Protein AF-A0A328SH65-F1 (afdb_monomer_lite)

Radius of gyration: 15.84 Å; chains: 1; bounding box: 48×32×41 Å

pLDDT: mean 96.36, std 3.3, range [74.12, 98.5]

Secondary structure (DSSP, 8-state):
-------------SB-SSSS-B--GGGSPTT-S--TTTTT-TT--PPSPPHHHHHHHHHHHHHTTPPPP-SPP-PPP----

Structure (mmCIF, N/CA/C/O backbone):
data_AF-A0A328SH65-F1
#
_entry.id   AF-A0A328SH65-F1
#
loop_
_atom_site.group_PDB
_atom_site.id
_atom_site.type_symbol
_atom_site.label_atom_id
_atom_site.label_alt_id
_atom_site.label_comp_id
_atom_site.label_asym_id
_atom_site.label_entity_id
_atom_site.label_seq_id
_atom_site.pdbx_PDB_ins_code
_atom_site.Cartn_x
_atom_site.Cartn_y
_atom_site.Cartn_z
_atom_site.occupancy
_atom_site.B_iso_or_equiv
_atom_site.auth_seq_id
_atom_site.auth_comp_id
_atom_site.auth_asym_id
_atom_site.auth_atom_id
_atom_site.pdbx_PDB_model_num
ATOM 1 N N . MET A 1 1 ? -34.702 -2.885 4.142 1.00 74.12 1 MET A N 1
ATOM 2 C CA . MET A 1 1 ? -33.586 -3.597 3.483 1.00 74.12 1 MET A CA 1
ATOM 3 C C . MET A 1 1 ? -32.325 -3.287 4.273 1.00 74.12 1 MET A C 1
ATOM 5 O O . MET A 1 1 ? -32.139 -2.127 4.615 1.00 74.12 1 MET A O 1
ATOM 9 N N . MET A 1 2 ? -31.522 -4.293 4.616 1.00 87.25 2 MET A N 1
ATOM 10 C CA . MET A 1 2 ? -30.206 -4.119 5.246 1.00 87.25 2 MET A CA 1
ATOM 11 C C . MET A 1 2 ? -29.139 -4.467 4.209 1.00 87.25 2 MET A C 1
ATOM 13 O O . MET A 1 2 ? -29.231 -5.523 3.589 1.00 87.25 2 MET A O 1
ATOM 17 N N . CYS A 1 3 ? -28.159 -3.584 4.028 1.00 92.25 3 CYS A N 1
ATOM 18 C CA . CYS A 1 3 ? -27.031 -3.777 3.119 1.00 92.25 3 CYS A CA 1
ATOM 19 C C . CYS A 1 3 ? -25.722 -3.506 3.864 1.00 92.25 3 CYS A C 1
ATOM 21 O O . CYS A 1 3 ? -25.648 -2.563 4.651 1.00 92.25 3 CYS A O 1
ATOM 23 N N . GLY A 1 4 ? -24.700 -4.314 3.587 1.00 96.94 4 GLY A N 1
ATOM 24 C CA . GLY A 1 4 ? -23.322 -4.096 4.024 1.00 96.94 4 GLY A CA 1
ATOM 25 C C . GLY A 1 4 ? -22.420 -3.876 2.813 1.00 96.94 4 GLY A C 1
ATOM 26 O O . GLY A 1 4 ? -22.687 -4.420 1.742 1.00 96.94 4 GLY A O 1
ATOM 27 N N . LEU A 1 5 ? -21.376 -3.067 2.982 1.00 97.12 5 LEU A N 1
ATOM 28 C CA . LEU A 1 5 ? -20.407 -2.750 1.936 1.00 97.12 5 LEU A CA 1
ATOM 29 C C . LEU A 1 5 ? -18.993 -3.033 2.443 1.00 97.12 5 LEU A C 1
ATOM 31 O O . LEU A 1 5 ? -18.661 -2.695 3.577 1.00 97.12 5 LEU A O 1
ATOM 35 N N . GLU A 1 6 ? -18.158 -3.595 1.575 1.00 97.75 6 GLU A N 1
ATOM 36 C CA . GLU A 1 6 ? -16.713 -3.699 1.768 1.00 97.75 6 GLU A CA 1
ATOM 37 C C . GLU A 1 6 ? -16.040 -2.837 0.700 1.00 97.75 6 GLU A C 1
ATOM 39 O O . GLU A 1 6 ? -16.254 -3.035 -0.496 1.00 97.75 6 GLU A O 1
ATOM 44 N N . ILE A 1 7 ? -15.271 -1.836 1.130 1.00 97.12 7 ILE A N 1
ATOM 45 C CA . ILE A 1 7 ? -14.704 -0.825 0.236 1.00 97.12 7 ILE A CA 1
ATOM 46 C C . ILE A 1 7 ? -13.184 -0.871 0.348 1.00 97.12 7 ILE A C 1
ATOM 48 O O . ILE A 1 7 ? -12.627 -0.672 1.427 1.00 97.12 7 ILE A O 1
ATOM 52 N N . HIS A 1 8 ? -12.502 -1.105 -0.774 1.00 97.31 8 HIS A N 1
ATOM 53 C CA . HIS A 1 8 ? -11.042 -1.031 -0.860 1.00 97.31 8 HIS A CA 1
ATOM 54 C C . HIS A 1 8 ? -10.637 0.311 -1.467 1.00 97.31 8 HIS A C 1
ATOM 56 O O . HIS A 1 8 ? -11.141 0.704 -2.518 1.00 97.31 8 HIS A O 1
ATOM 62 N N . VAL A 1 9 ? -9.716 1.017 -0.809 1.00 95.44 9 VAL A N 1
ATOM 63 C CA . VAL A 1 9 ? -9.258 2.348 -1.230 1.00 95.44 9 VAL A CA 1
ATOM 64 C C . VAL A 1 9 ? -7.751 2.335 -1.440 1.00 95.44 9 VAL A C 1
ATOM 66 O O . VAL A 1 9 ? -6.991 1.887 -0.582 1.00 95.44 9 VAL A O 1
ATOM 69 N N . GLN A 1 10 ? -7.302 2.876 -2.572 1.00 95.56 10 GLN A N 1
ATOM 70 C CA . GLN A 1 10 ? -5.881 3.041 -2.847 1.00 95.56 10 GLN A CA 1
ATOM 71 C C . GLN A 1 10 ? -5.344 4.307 -2.170 1.00 95.56 10 GLN A C 1
ATOM 73 O O . GLN A 1 10 ? -5.731 5.425 -2.509 1.00 95.56 10 GLN A O 1
ATOM 78 N N . LEU A 1 11 ? -4.400 4.144 -1.245 1.00 96.25 11 LEU A N 1
ATOM 79 C CA . LEU A 1 11 ? -3.745 5.277 -0.599 1.00 96.25 11 LEU A CA 1
ATOM 80 C C . LEU A 1 11 ? -2.758 5.959 -1.556 1.00 96.25 11 LEU A C 1
ATOM 82 O O . LEU A 1 11 ? -1.948 5.310 -2.216 1.00 96.25 11 LEU A O 1
ATOM 86 N N . ASN A 1 12 ? -2.804 7.290 -1.604 1.00 95.38 12 ASN A N 1
ATOM 87 C CA . ASN A 1 12 ? -1.925 8.093 -2.454 1.00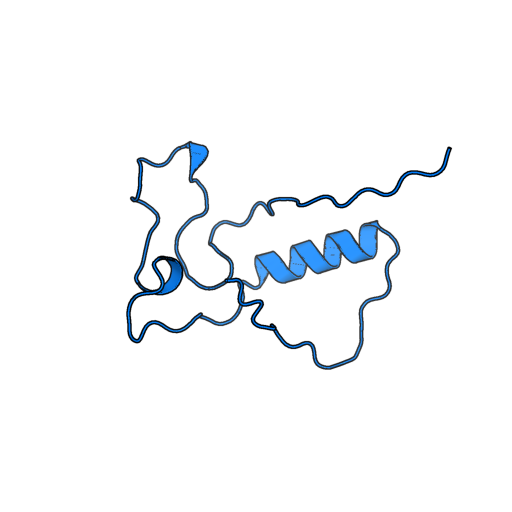 95.38 12 ASN A CA 1
ATOM 88 C C . ASN A 1 12 ? -0.531 8.269 -1.820 1.00 95.38 12 ASN A C 1
ATOM 90 O O . ASN A 1 12 ? -0.249 9.313 -1.238 1.00 95.38 12 ASN A O 1
ATOM 94 N N . THR A 1 13 ? 0.324 7.252 -1.834 1.00 97.62 13 THR A N 1
ATOM 95 C CA . THR A 1 13 ? 1.718 7.333 -1.344 1.00 97.62 13 THR A CA 1
ATOM 96 C C . THR A 1 13 ? 2.702 7.372 -2.500 1.00 97.62 13 THR A C 1
ATOM 98 O O . THR A 1 13 ? 2.348 6.938 -3.581 1.00 97.62 13 THR A O 1
ATOM 101 N N . ASN A 1 14 ? 3.935 7.847 -2.299 1.00 97.62 14 ASN A N 1
ATOM 102 C CA . ASN A 1 14 ? 4.935 7.928 -3.380 1.00 97.62 14 ASN A CA 1
ATOM 103 C C . ASN A 1 14 ? 5.552 6.568 -3.742 1.00 97.62 14 ASN A C 1
ATOM 105 O O . ASN A 1 14 ? 5.982 6.369 -4.874 1.00 97.62 14 ASN A O 1
ATOM 109 N N . SER A 1 15 ? 5.597 5.638 -2.786 1.00 97.94 15 SER A N 1
ATOM 110 C CA . SER A 1 15 ? 6.128 4.283 -2.950 1.00 97.94 15 SER A CA 1
ATOM 111 C C . SER A 1 15 ? 5.151 3.229 -2.429 1.00 97.94 15 SER A C 1
ATOM 113 O O . SER A 1 15 ? 4.251 3.528 -1.632 1.00 97.94 15 SER A O 1
ATOM 115 N N . LYS A 1 16 ? 5.311 1.991 -2.910 1.00 98.25 16 LYS A N 1
ATOM 116 C CA . LYS A 1 16 ? 4.507 0.827 -2.508 1.00 98.25 16 LYS A CA 1
ATOM 117 C C . LYS A 1 16 ? 4.709 0.494 -1.020 1.00 98.25 16 LYS A C 1
ATOM 119 O O . LYS A 1 16 ? 5.622 0.992 -0.370 1.00 98.25 16 LYS A O 1
ATOM 124 N N . LEU A 1 17 ? 3.848 -0.372 -0.481 1.00 98.12 17 LEU A N 1
ATOM 125 C CA . LEU A 1 17 ? 3.830 -0.696 0.950 1.00 98.12 17 LEU A CA 1
ATOM 126 C C . LEU A 1 17 ? 5.121 -1.371 1.443 1.00 98.12 17 LEU A C 1
ATOM 128 O O . LEU A 1 17 ? 5.657 -0.955 2.460 1.00 98.12 17 LEU A O 1
ATOM 132 N N . PHE A 1 18 ? 5.626 -2.381 0.727 1.00 98.50 18 PHE A N 1
ATOM 133 C CA . PHE A 1 18 ? 6.749 -3.220 1.184 1.00 98.50 18 PHE A CA 1
ATOM 134 C C . PHE A 1 18 ? 8.013 -3.112 0.319 1.00 98.50 18 PHE A C 1
ATOM 136 O O . PHE A 1 18 ? 8.902 -3.955 0.411 1.00 98.50 18 PHE A O 1
ATOM 143 N N . CYS A 1 19 ? 8.096 -2.117 -0.564 1.00 98.44 19 CYS A N 1
ATOM 144 C CA . CYS A 1 19 ? 9.276 -1.868 -1.393 1.00 98.44 19 CYS A CA 1
ATOM 145 C C . CYS A 1 19 ? 9.312 -0.410 -1.861 1.00 98.44 19 CYS A C 1
ATOM 147 O O . CYS A 1 19 ? 8.287 0.268 -1.868 1.00 98.44 19 CYS A O 1
ATOM 149 N N . SER A 1 20 ? 10.458 0.044 -2.362 1.00 97.50 20 SER A N 1
ATOM 150 C CA . SER A 1 20 ? 10.649 1.440 -2.782 1.00 97.50 20 SER A CA 1
ATOM 151 C C . SER A 1 20 ? 10.130 1.776 -4.188 1.00 97.50 20 SER A C 1
ATOM 153 O O . SER A 1 20 ? 10.316 2.902 -4.640 1.00 97.50 20 SER A O 1
ATOM 155 N N . CYS A 1 21 ? 9.492 0.840 -4.903 1.00 98.19 21 CYS A N 1
ATOM 156 C CA . CYS A 1 21 ? 8.931 1.126 -6.228 1.00 98.19 21 CYS A CA 1
ATOM 157 C C . CYS A 1 21 ? 7.843 2.206 -6.155 1.00 98.19 21 CYS A C 1
ATOM 159 O O . CYS A 1 21 ? 7.041 2.180 -5.215 1.00 98.19 21 CYS A O 1
ATOM 161 N N . PRO A 1 22 ? 7.746 3.086 -7.164 1.00 97.81 22 PRO A N 1
ATOM 162 C CA . PRO A 1 22 ? 6.744 4.135 -7.177 1.00 97.81 22 PRO A CA 1
ATOM 163 C C . PRO A 1 22 ? 5.340 3.605 -7.509 1.00 97.81 22 PRO A C 1
ATOM 165 O O . PRO A 1 22 ? 5.159 2.520 -8.072 1.00 97.81 22 PRO A O 1
ATOM 168 N N . THR A 1 23 ? 4.332 4.381 -7.127 1.00 97.62 23 THR A N 1
ATOM 169 C CA . THR A 1 23 ? 2.888 4.077 -7.248 1.00 97.62 23 THR A CA 1
ATOM 170 C C . THR A 1 23 ? 2.204 4.839 -8.385 1.00 97.62 23 THR A C 1
ATOM 172 O O . THR A 1 23 ? 1.000 4.689 -8.578 1.00 97.62 23 THR A O 1
ATOM 175 N N . ASN A 1 24 ? 2.946 5.627 -9.168 1.00 96.19 24 ASN A N 1
ATOM 176 C CA . ASN A 1 24 ? 2.454 6.412 -10.305 1.00 96.19 24 ASN A CA 1
ATOM 177 C C . ASN A 1 24 ? 2.103 5.544 -11.534 1.00 96.19 24 ASN A C 1
ATOM 179 O O . ASN A 1 24 ? 2.381 5.923 -12.666 1.00 96.19 24 ASN A O 1
ATOM 183 N N . TYR A 1 25 ? 1.517 4.361 -11.328 1.00 92.81 25 TYR A N 1
ATOM 184 C CA . TYR A 1 25 ? 1.300 3.373 -12.388 1.00 92.81 25 TYR A CA 1
ATOM 185 C C . TYR A 1 25 ? 0.385 3.876 -13.509 1.00 92.81 25 TYR A C 1
ATOM 187 O O . TYR A 1 25 ? 0.508 3.408 -14.631 1.00 92.81 25 TYR A O 1
ATOM 195 N N . GLN A 1 26 ? -0.508 4.832 -13.230 1.00 93.88 26 GLN A N 1
ATOM 196 C CA . GLN A 1 26 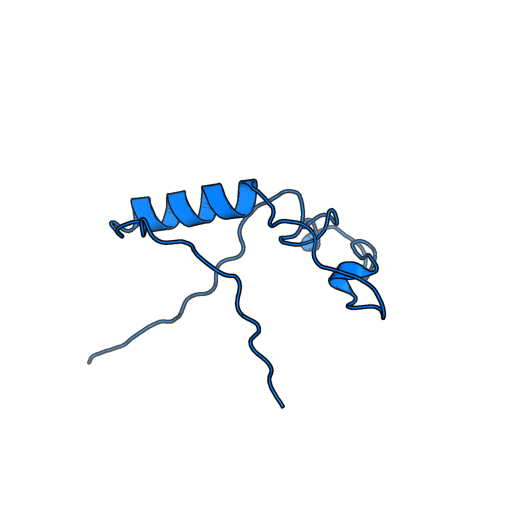? -1.412 5.393 -14.241 1.00 93.88 26 GLN A CA 1
ATOM 197 C C . GLN A 1 26 ? -0.664 6.129 -15.362 1.00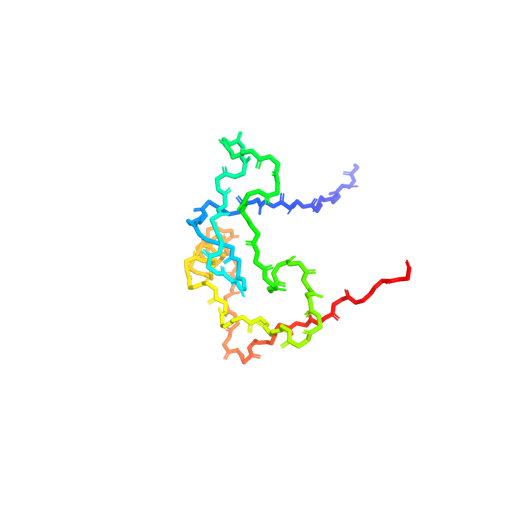 93.88 26 GLN A C 1
ATOM 199 O O . GLN A 1 26 ? -1.168 6.208 -16.476 1.00 93.88 26 GLN A O 1
ATOM 204 N N . SER A 1 27 ? 0.525 6.666 -15.074 1.00 95.44 27 SER A N 1
ATOM 205 C CA . SER A 1 27 ? 1.368 7.373 -16.045 1.00 95.44 27 SER A CA 1
ATOM 206 C C . SER A 1 27 ? 2.654 6.621 -16.391 1.00 95.44 27 SER A C 1
ATOM 208 O O . SER A 1 27 ? 3.490 7.141 -17.130 1.00 95.44 27 SER A O 1
ATOM 210 N N . ALA A 1 28 ? 2.829 5.410 -15.863 1.00 96.19 28 ALA A N 1
ATOM 211 C CA . ALA A 1 28 ? 4.011 4.595 -16.091 1.00 96.19 28 ALA A CA 1
ATOM 212 C C . ALA A 1 28 ? 3.748 3.552 -17.194 1.00 96.19 28 ALA A C 1
ATOM 214 O O . ALA A 1 28 ? 2.658 2.979 -17.241 1.00 96.19 28 ALA A O 1
ATOM 215 N N . PRO A 1 29 ? 4.732 3.257 -18.063 1.00 97.06 29 PRO A N 1
ATOM 2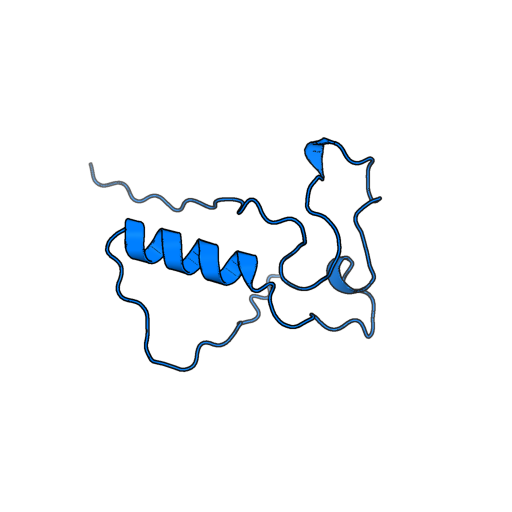16 C CA . PRO A 1 29 ? 4.644 2.124 -18.973 1.00 97.06 29 PRO A CA 1
ATOM 217 C C . PRO A 1 29 ? 4.462 0.801 -18.226 1.00 97.06 29 PRO A C 1
ATOM 219 O O . PRO A 1 29 ? 4.826 0.656 -17.054 1.00 97.06 29 PRO A O 1
ATOM 222 N N . ASN A 1 30 ? 3.958 -0.204 -18.941 1.00 95.88 30 ASN A N 1
ATOM 223 C CA . ASN A 1 30 ? 3.818 -1.542 -18.385 1.00 95.88 30 ASN A CA 1
ATOM 224 C C . ASN A 1 30 ? 5.144 -2.034 -17.795 1.00 95.88 30 ASN A C 1
ATOM 226 O O . ASN A 1 30 ? 6.204 -1.926 -18.412 1.00 95.88 30 ASN A O 1
ATOM 230 N N . ASN A 1 31 ? 5.043 -2.594 -16.588 1.00 96.31 31 ASN A N 1
ATOM 231 C CA . ASN A 1 31 ? 6.110 -3.296 -15.881 1.00 96.31 31 ASN A CA 1
ATOM 232 C C . ASN A 1 31 ? 7.383 -2.462 -15.638 1.00 96.31 31 ASN A C 1
ATOM 234 O O . ASN A 1 31 ? 8.438 -3.027 -15.378 1.00 96.31 31 ASN A O 1
ATOM 238 N N . SER A 1 32 ? 7.301 -1.130 -15.651 1.00 97.00 32 SER A N 1
ATOM 239 C CA . SER A 1 32 ? 8.451 -0.271 -15.335 1.00 97.00 32 SER A CA 1
ATOM 240 C C . SER A 1 32 ? 8.645 -0.061 -13.828 1.00 97.00 32 SER A C 1
ATOM 242 O O . SER A 1 32 ? 9.766 0.082 -13.351 1.00 97.00 32 SER A O 1
ATOM 244 N N . ASN A 1 33 ? 7.558 -0.073 -13.051 1.00 97.81 33 ASN A N 1
ATOM 245 C CA . ASN A 1 33 ? 7.573 0.190 -11.606 1.00 97.81 33 ASN A CA 1
ATOM 246 C C . ASN A 1 33 ? 7.681 -1.107 -10.791 1.00 97.81 33 ASN A C 1
ATOM 248 O O . ASN A 1 33 ? 6.842 -1.379 -9.922 1.00 97.81 33 ASN A O 1
ATOM 252 N N . ILE A 1 34 ? 8.678 -1.937 -11.093 1.00 98.06 34 ILE A N 1
ATOM 253 C CA . ILE A 1 34 ? 8.849 -3.265 -10.492 1.00 98.06 34 ILE A CA 1
ATOM 254 C C . ILE A 1 34 ? 10.228 -3.443 -9.853 1.00 98.06 34 ILE A C 1
ATOM 256 O O . ILE A 1 34 ? 11.191 -2.769 -10.198 1.00 98.06 34 ILE A O 1
ATOM 260 N N . CYS A 1 35 ? 10.312 -4.361 -8.895 1.00 98.19 35 CYS A N 1
ATOM 261 C CA . CYS A 1 35 ? 11.550 -4.839 -8.291 1.00 98.19 35 CYS A CA 1
ATOM 262 C C . CYS A 1 35 ? 11.362 -6.292 -7.840 1.00 98.19 35 CYS A C 1
ATOM 264 O O . CYS A 1 35 ? 10.243 -6.810 -7.832 1.00 98.19 35 CYS A O 1
ATOM 266 N N . HIS A 1 36 ? 12.441 -6.931 -7.395 1.00 98.19 36 HIS A N 1
ATOM 267 C CA . HIS A 1 36 ? 12.422 -8.320 -6.932 1.00 98.19 36 HIS A CA 1
ATOM 268 C C . HIS A 1 36 ? 11.399 -8.581 -5.813 1.00 98.19 36 HIS A C 1
ATOM 270 O O . HIS A 1 36 ? 10.807 -9.654 -5.781 1.00 98.19 36 HIS A O 1
ATOM 276 N N . VAL A 1 37 ? 11.131 -7.594 -4.947 1.00 98.50 37 VAL A N 1
ATOM 277 C CA . VAL A 1 37 ? 10.155 -7.719 -3.851 1.00 98.50 37 VAL A CA 1
ATOM 278 C C . VAL A 1 37 ? 8.723 -7.762 -4.374 1.00 98.50 37 VAL A C 1
ATOM 280 O O . VAL A 1 37 ? 7.993 -8.701 -4.076 1.00 98.50 37 VAL A O 1
ATOM 283 N N . CYS A 1 38 ? 8.300 -6.785 -5.182 1.00 97.62 38 CYS A N 1
ATOM 284 C CA . CYS A 1 38 ? 6.914 -6.753 -5.663 1.00 97.62 38 CYS A CA 1
ATOM 285 C C . CYS A 1 38 ? 6.629 -7.762 -6.784 1.00 97.62 38 CYS A C 1
ATOM 287 O O . CYS A 1 38 ? 5.468 -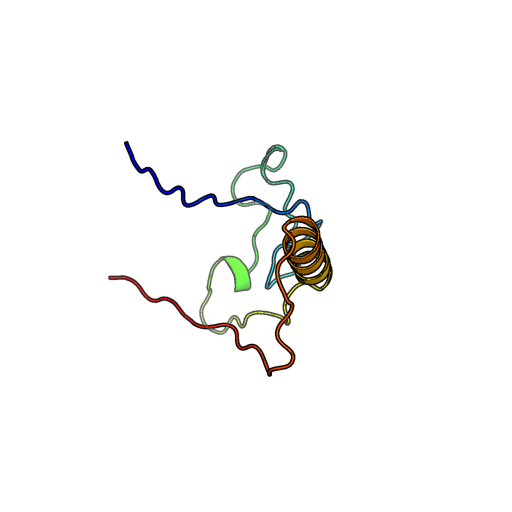8.020 -7.073 1.00 97.62 38 CYS A O 1
ATOM 289 N N . LEU A 1 39 ? 7.670 -8.317 -7.409 1.00 97.88 39 LEU A N 1
ATOM 290 C CA . LEU A 1 39 ? 7.564 -9.473 -8.302 1.00 97.88 39 LEU A CA 1
ATOM 291 C C . LEU A 1 39 ? 7.612 -10.811 -7.556 1.00 97.88 39 LEU A C 1
ATOM 293 O O . LEU A 1 39 ? 7.517 -11.849 -8.202 1.00 97.88 39 LEU A O 1
ATOM 297 N N . ASN A 1 40 ? 7.801 -10.796 -6.232 1.00 96.81 40 ASN A N 1
ATOM 298 C CA . ASN A 1 40 ? 7.926 -11.994 -5.407 1.00 96.81 40 ASN A CA 1
ATOM 299 C C . ASN A 1 40 ? 8.999 -12.979 -5.920 1.00 96.81 40 ASN A C 1
ATOM 301 O O . ASN A 1 40 ? 8.782 -14.187 -5.990 1.00 96.81 40 ASN A O 1
ATOM 305 N N . GLN A 1 41 ? 10.157 -12.455 -6.329 1.00 98.44 41 GLN A N 1
ATOM 306 C CA . GLN A 1 41 ? 11.260 -13.287 -6.809 1.00 98.44 41 GLN A CA 1
ATOM 307 C C . GLN A 1 41 ? 11.843 -14.137 -5.666 1.00 98.44 41 GLN A C 1
ATOM 309 O O . GLN A 1 41 ? 11.872 -13.673 -4.520 1.00 98.44 41 GLN A O 1
ATOM 314 N N . PRO A 1 42 ? 12.355 -15.351 -5.949 1.00 98.44 42 PRO A N 1
ATOM 315 C CA . PRO A 1 42 ? 12.978 -16.194 -4.934 1.00 98.44 42 PRO A CA 1
ATOM 316 C C . PRO A 1 42 ? 14.068 -15.448 -4.153 1.00 98.44 42 PRO A C 1
ATOM 318 O O . PRO A 1 42 ? 14.962 -14.835 -4.732 1.00 98.44 42 PRO A O 1
ATOM 321 N N . GLY A 1 43 ? 13.977 -15.485 -2.823 1.00 97.38 43 GLY A N 1
ATOM 322 C CA . GLY A 1 43 ? 14.912 -14.805 -1.920 1.00 97.38 43 GLY A CA 1
ATOM 323 C C . GLY A 1 43 ? 14.586 -13.338 -1.616 1.00 97.38 43 GLY A C 1
ATOM 324 O O . GLY A 1 43 ? 15.171 -12.777 -0.688 1.00 97.38 43 GLY A O 1
ATOM 325 N N . ALA A 1 44 ? 13.633 -12.716 -2.317 1.00 97.94 44 ALA A N 1
ATOM 326 C CA . ALA A 1 44 ? 13.181 -11.373 -1.979 1.00 97.94 44 ALA A CA 1
ATOM 327 C C . ALA A 1 44 ? 12.409 -11.364 -0.647 1.00 97.94 44 ALA A C 1
ATOM 329 O O . ALA A 1 44 ? 11.625 -12.267 -0.352 1.00 97.94 44 ALA A O 1
ATOM 330 N N . LYS A 1 45 ? 12.621 -10.323 0.166 1.00 97.62 45 LYS A N 1
ATOM 331 C CA . LYS A 1 45 ? 11.917 -10.111 1.439 1.00 97.62 45 LYS A CA 1
ATOM 332 C C . LYS A 1 45 ? 11.202 -8.758 1.426 1.00 97.62 45 LYS A C 1
ATOM 334 O O . LYS A 1 45 ? 11.767 -7.803 0.891 1.00 97.62 45 LYS A O 1
ATOM 339 N N . PRO A 1 46 ? 9.993 -8.652 2.007 1.00 97.56 46 PRO A N 1
ATOM 340 C CA . PRO A 1 46 ? 9.332 -7.364 2.167 1.00 97.56 46 PRO A CA 1
ATOM 341 C C . PRO A 1 46 ? 10.181 -6.448 3.050 1.00 97.56 46 PRO A C 1
ATOM 343 O O . PRO A 1 46 ? 10.747 -6.886 4.054 1.00 97.56 46 PRO A O 1
ATOM 346 N N . TYR A 1 47 ? 10.270 -5.177 2.671 1.00 97.44 47 TYR A N 1
ATOM 347 C CA . TYR A 1 47 ? 10.854 -4.149 3.528 1.00 97.44 47 TYR A CA 1
ATOM 348 C C . TYR A 1 47 ? 9.902 -3.846 4.691 1.00 97.44 47 TYR A C 1
ATOM 350 O O . TYR A 1 47 ? 8.721 -4.206 4.617 1.00 97.44 47 TYR A O 1
ATOM 358 N N . PRO A 1 48 ? 10.373 -3.158 5.749 1.00 96.50 48 PRO A N 1
ATOM 359 C CA . PRO A 1 48 ? 9.469 -2.539 6.706 1.00 96.50 48 PRO A CA 1
ATOM 360 C C . PRO A 1 48 ? 8.382 -1.721 5.985 1.00 96.50 48 PRO A C 1
ATOM 362 O O . PRO A 1 48 ? 8.667 -1.115 4.944 1.00 96.50 48 PRO A O 1
ATOM 365 N N . PRO A 1 49 ? 7.140 -1.728 6.497 1.00 96.50 49 PRO A N 1
ATOM 366 C CA . PRO A 1 49 ? 6.022 -1.057 5.853 1.00 96.50 49 PRO A CA 1
ATOM 367 C C . PRO A 1 49 ? 6.301 0.438 5.689 1.00 96.50 49 PRO A C 1
ATOM 369 O O . PRO A 1 49 ? 6.846 1.095 6.574 1.00 96.50 49 PRO A O 1
ATOM 372 N N . ASN A 1 50 ? 5.891 0.983 4.548 1.00 97.81 50 ASN A N 1
ATOM 373 C CA . ASN A 1 50 ? 5.965 2.407 4.262 1.00 97.81 50 ASN A CA 1
ATOM 374 C C . ASN A 1 50 ? 5.224 3.222 5.339 1.00 97.81 50 ASN A C 1
ATOM 376 O O . ASN A 1 50 ? 3.999 3.143 5.443 1.00 97.81 50 ASN A O 1
ATOM 380 N N . GLN A 1 51 ? 5.953 4.055 6.085 1.00 97.44 51 GLN A N 1
ATOM 381 C CA . GLN A 1 51 ? 5.396 4.880 7.162 1.00 97.44 51 GLN A CA 1
ATOM 382 C C . GLN A 1 51 ? 4.235 5.765 6.686 1.00 97.44 51 GLN A C 1
ATOM 384 O O . GLN A 1 51 ? 3.201 5.836 7.342 1.00 97.44 51 GLN A O 1
ATOM 389 N N . ALA A 1 52 ? 4.339 6.349 5.487 1.00 98.00 52 ALA A N 1
ATOM 390 C CA . ALA A 1 52 ? 3.289 7.206 4.940 1.00 98.00 52 ALA A CA 1
ATOM 391 C C . ALA A 1 52 ? 1.986 6.444 4.639 1.00 98.00 52 ALA A C 1
ATOM 393 O O . ALA A 1 52 ? 0.922 7.059 4.555 1.00 98.00 52 ALA A O 1
ATOM 394 N N . VAL A 1 53 ? 2.052 5.119 4.444 1.00 97.69 53 VAL A N 1
ATOM 395 C CA . VAL A 1 53 ? 0.854 4.273 4.351 1.00 97.69 53 VAL A CA 1
ATOM 396 C C . VAL A 1 53 ? 0.195 4.153 5.725 1.00 97.69 53 VAL A C 1
ATOM 398 O O . VAL A 1 53 ? -1.016 4.345 5.823 1.00 97.69 53 VAL A O 1
ATOM 401 N N . LEU A 1 54 ? 0.979 3.891 6.776 1.00 96.62 54 LEU A N 1
ATOM 402 C CA . LEU A 1 54 ? 0.475 3.746 8.145 1.00 96.62 54 LEU A CA 1
ATOM 403 C C . LEU A 1 54 ? -0.165 5.041 8.650 1.00 96.62 54 LEU A C 1
ATOM 405 O O . LEU A 1 54 ? -1.303 5.015 9.111 1.00 96.62 54 LEU A O 1
ATOM 409 N N . ASP A 1 55 ? 0.504 6.181 8.465 1.00 97.69 55 ASP A N 1
ATOM 410 C CA . ASP A 1 55 ? -0.008 7.489 8.889 1.00 97.69 55 ASP A CA 1
ATOM 411 C C . ASP A 1 55 ? -1.369 7.795 8.246 1.00 97.69 55 ASP A C 1
ATOM 413 O O . ASP A 1 55 ? -2.287 8.310 8.886 1.00 97.69 55 ASP A O 1
ATOM 417 N N . LYS A 1 56 ? -1.528 7.445 6.962 1.00 98.06 56 LYS A N 1
ATOM 418 C CA . LYS A 1 56 ? -2.785 7.634 6.230 1.00 98.06 56 LYS A CA 1
ATOM 419 C C . LYS A 1 56 ? -3.869 6.663 6.680 1.00 98.06 56 LYS A C 1
ATOM 421 O O . LYS A 1 56 ? -5.016 7.086 6.794 1.00 98.06 56 LYS A O 1
ATOM 426 N N . ALA A 1 57 ? -3.526 5.405 6.948 1.00 96.88 57 ALA A N 1
ATOM 427 C CA . ALA A 1 57 ? -4.471 4.422 7.474 1.00 96.88 57 ALA A CA 1
ATOM 428 C C . ALA A 1 57 ? -5.005 4.847 8.853 1.00 96.88 57 ALA A C 1
ATOM 430 O O . ALA A 1 57 ? -6.218 4.877 9.051 1.00 96.88 57 ALA A O 1
ATOM 431 N N . ILE A 1 58 ? -4.119 5.278 9.759 1.00 96.81 58 ILE A N 1
ATOM 432 C CA . ILE A 1 58 ? -4.491 5.800 11.083 1.00 96.81 58 ILE A CA 1
ATOM 433 C C . ILE A 1 58 ? -5.353 7.057 10.937 1.00 96.81 58 ILE A C 1
ATOM 435 O O . ILE A 1 58 ? -6.390 7.173 11.582 1.00 96.81 58 ILE A O 1
ATOM 439 N N . LYS A 1 59 ? -4.988 7.981 10.037 1.00 97.62 59 LYS A N 1
ATOM 440 C CA . LYS A 1 59 ? -5.792 9.181 9.773 1.00 97.62 59 LYS A CA 1
ATOM 441 C C . LYS A 1 59 ? -7.214 8.845 9.314 1.00 97.62 59 LYS A C 1
ATOM 443 O O . LYS A 1 59 ? -8.154 9.502 9.750 1.00 97.62 59 LYS A O 1
ATOM 448 N N . VAL A 1 60 ? -7.378 7.845 8.444 1.00 97.75 60 VAL A N 1
ATOM 449 C CA . VAL A 1 60 ? -8.705 7.379 8.010 1.00 97.75 60 VAL A CA 1
ATOM 450 C C . VAL A 1 60 ? -9.472 6.758 9.177 1.00 97.75 60 VAL A C 1
ATOM 452 O O . VAL A 1 60 ? -10.635 7.098 9.359 1.00 97.75 60 VAL A O 1
ATOM 455 N N . ALA A 1 61 ? -8.833 5.914 9.992 1.00 97.56 61 ALA A N 1
ATOM 456 C CA . ALA A 1 61 ? -9.469 5.312 11.165 1.00 97.56 61 ALA A CA 1
ATOM 457 C C . ALA A 1 61 ? -9.987 6.380 12.148 1.00 97.56 61 ALA A C 1
ATOM 459 O O . ALA A 1 61 ? -11.161 6.362 12.510 1.00 97.56 61 ALA A O 1
ATOM 460 N N . LEU A 1 62 ? -9.159 7.375 12.482 1.00 98.12 62 LEU A N 1
ATOM 461 C CA . LEU A 1 62 ? -9.555 8.492 13.346 1.00 98.12 62 LEU A CA 1
ATOM 462 C C . LEU A 1 62 ? -10.681 9.337 12.728 1.00 98.12 62 LEU A C 1
ATOM 464 O O . LEU A 1 62 ? -11.609 9.735 13.425 1.00 98.12 62 LEU A O 1
ATOM 468 N N . MET A 1 63 ? -10.634 9.593 11.415 1.00 98.06 63 MET A N 1
ATOM 469 C CA . MET A 1 63 ? -11.691 10.321 10.698 1.00 98.06 63 MET A CA 1
ATOM 470 C C . MET A 1 63 ? -13.042 9.592 10.754 1.00 98.06 63 MET A C 1
ATOM 472 O O . MET A 1 63 ? -14.084 10.240 10.798 1.00 98.06 63 MET A O 1
ATOM 476 N N . LEU A 1 64 ? -13.026 8.259 10.747 1.00 98.00 64 LEU A N 1
ATOM 477 C CA . LEU A 1 64 ? -14.221 7.421 10.846 1.00 98.00 64 LEU A CA 1
ATOM 478 C C . LEU A 1 64 ? -14.688 7.204 12.297 1.00 98.00 64 LEU A C 1
ATOM 480 O O . LEU A 1 64 ? -15.674 6.502 12.508 1.00 98.00 64 LEU A O 1
ATOM 484 N N . GLY A 1 65 ? -14.013 7.801 13.286 1.00 98.12 65 GLY A N 1
ATOM 485 C CA . GLY A 1 65 ? -14.342 7.638 14.703 1.00 98.12 65 GLY A CA 1
ATOM 486 C C . GLY A 1 65 ? -13.992 6.256 15.258 1.00 98.12 65 GLY A C 1
ATOM 487 O O . GLY A 1 65 ? -14.634 5.808 16.203 1.00 98.12 65 GLY A O 1
ATOM 488 N N . CYS A 1 66 ? -13.023 5.559 14.656 1.00 98.19 66 CYS A N 1
ATOM 489 C CA . CYS A 1 66 ? -12.524 4.284 15.162 1.00 98.19 66 CYS A CA 1
ATOM 490 C C . CYS A 1 66 ? -11.474 4.489 16.262 1.00 98.19 66 CYS A C 1
ATOM 492 O O . CYS A 1 66 ? -10.656 5.409 16.181 1.00 98.19 66 CYS A O 1
ATOM 494 N N . ASP A 1 67 ? -11.431 3.563 17.218 1.00 97.12 67 ASP A N 1
ATOM 495 C CA . ASP A 1 67 ? -10.366 3.484 18.215 1.00 97.12 67 ASP A CA 1
ATOM 496 C C . ASP A 1 67 ? -9.116 2.814 17.627 1.00 97.12 67 ASP A C 1
ATOM 498 O O . ASP A 1 67 ? -9.201 1.823 16.894 1.00 97.12 67 ASP A O 1
ATOM 502 N N . ILE A 1 68 ? -7.941 3.357 17.947 1.00 96.06 68 ILE A N 1
ATOM 503 C CA . ILE A 1 68 ? -6.660 2.758 17.563 1.00 96.06 68 ILE A CA 1
ATOM 504 C C . ILE A 1 68 ? -6.252 1.755 18.641 1.00 96.06 68 ILE A C 1
ATOM 506 O O . ILE A 1 68 ? -6.296 2.069 19.824 1.00 96.06 68 ILE A O 1
ATOM 510 N N . SER A 1 69 ? -5.864 0.548 18.229 1.00 94.50 69 SER A N 1
ATOM 511 C CA . SER A 1 69 ? -5.414 -0.489 19.160 1.00 94.50 69 SER A CA 1
ATOM 512 C C . SER A 1 69 ? -4.057 -0.137 19.776 1.00 94.50 69 SER A C 1
ATOM 514 O O . SER A 1 69 ? -3.128 0.224 19.053 1.00 94.50 69 SER A O 1
ATOM 516 N N . ASP A 1 70 ? -3.943 -0.321 21.093 1.00 93.62 70 ASP A N 1
ATOM 517 C CA . ASP A 1 70 ? -2.692 -0.192 21.855 1.00 93.62 70 ASP A CA 1
ATOM 518 C C . ASP A 1 70 ? -1.853 -1.489 21.857 1.00 93.62 70 ASP A C 1
ATOM 520 O O . ASP A 1 70 ? -0.797 -1.567 22.491 1.00 93.62 70 ASP A O 1
ATOM 524 N N . GLU A 1 71 ? -2.317 -2.535 21.170 1.00 95.81 71 GLU A N 1
ATOM 525 C CA . GLU A 1 71 ? -1.623 -3.818 21.083 1.00 95.81 71 GLU A CA 1
ATOM 526 C C . GLU A 1 71 ? -0.541 -3.828 19.994 1.00 95.81 71 GLU A C 1
ATOM 528 O O . GLU A 1 71 ? -0.506 -3.012 19.070 1.00 95.81 71 GLU A O 1
ATOM 533 N N . ILE A 1 72 ? 0.348 -4.822 20.067 1.00 94.69 72 ILE A N 1
ATOM 534 C CA . ILE A 1 72 ? 1.304 -5.083 18.990 1.00 94.69 72 ILE A CA 1
ATOM 535 C C . ILE A 1 72 ? 0.549 -5.644 17.780 1.00 94.69 72 ILE A C 1
ATOM 537 O O . ILE A 1 72 ? -0.013 -6.738 17.835 1.00 94.69 72 ILE A O 1
ATOM 541 N N . ILE A 1 73 ? 0.602 -4.922 16.659 1.00 92.88 73 ILE A N 1
ATOM 542 C CA . ILE A 1 73 ? -0.037 -5.321 15.401 1.00 92.88 73 ILE A CA 1
ATOM 543 C C . ILE A 1 73 ? 0.954 -6.074 14.507 1.00 92.88 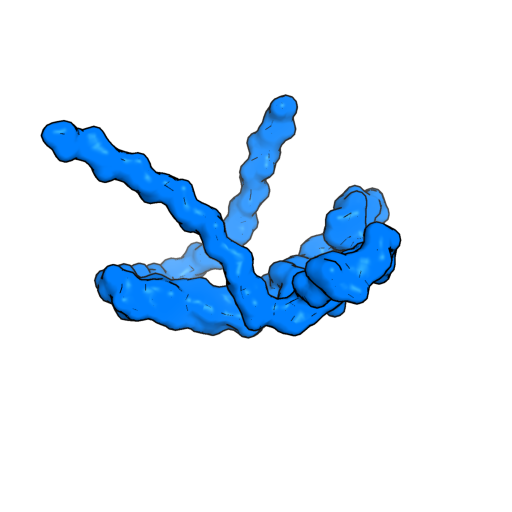73 ILE A C 1
ATOM 545 O O . ILE A 1 73 ? 2.074 -5.621 14.262 1.00 92.88 73 ILE A O 1
ATOM 549 N N . TYR A 1 74 ? 0.507 -7.204 13.955 1.00 95.00 74 TYR A N 1
ATOM 550 C CA . TYR A 1 74 ? 1.275 -8.033 13.026 1.00 95.00 74 TYR A CA 1
ATOM 551 C C . TYR A 1 74 ? 0.680 -7.995 11.615 1.00 95.00 74 TYR A C 1
ATOM 553 O O . TYR A 1 74 ? -0.535 -8.056 11.429 1.00 95.00 74 TYR A O 1
ATOM 561 N N . PHE A 1 75 ? 1.543 -7.974 10.597 1.00 96.19 75 PHE A N 1
ATOM 562 C CA . PHE A 1 75 ? 1.127 -8.230 9.218 1.00 96.19 75 PHE A CA 1
ATOM 563 C C . PHE A 1 75 ? 0.972 -9.736 8.990 1.00 96.19 75 PHE A C 1
ATOM 565 O O . PHE A 1 75 ? 1.938 -10.493 9.090 1.00 96.19 75 PHE A O 1
ATOM 572 N N . MET A 1 76 ? -0.243 -10.161 8.647 1.00 97.06 76 MET A N 1
ATOM 573 C CA . MET A 1 76 ? -0.590 -11.566 8.425 1.00 97.06 76 MET A CA 1
ATOM 574 C C . MET A 1 76 ? -0.516 -11.931 6.937 1.00 97.06 76 MET A C 1
ATOM 576 O O . MET A 1 76 ? -0.806 -11.111 6.064 1.00 97.06 76 MET A O 1
ATOM 580 N N . ARG A 1 77 ? -0.157 -13.183 6.628 1.00 96.88 77 ARG A N 1
ATOM 581 C CA . ARG A 1 77 ? -0.209 -13.716 5.257 1.00 96.88 77 ARG A CA 1
ATOM 582 C C . ARG A 1 77 ? -1.577 -14.338 4.992 1.00 96.88 77 ARG A C 1
ATOM 584 O O . ARG A 1 77 ? -1.975 -15.255 5.702 1.00 96.88 77 ARG A O 1
ATOM 591 N N . LYS A 1 78 ? -2.259 -13.884 3.939 1.00 96.88 78 LYS A N 1
ATOM 592 C CA . LYS A 1 78 ? -3.478 -14.509 3.409 1.00 96.88 78 LYS A CA 1
ATOM 593 C C . LYS A 1 78 ? -3.117 -15.301 2.149 1.00 96.88 78 LYS A C 1
ATOM 595 O O . LYS A 1 78 ? -2.951 -14.703 1.089 1.00 96.88 78 LYS A O 1
ATOM 600 N N . HIS A 1 79 ? -2.941 -16.615 2.279 1.00 96.88 79 HIS A N 1
ATOM 601 C CA . HIS A 1 79 ? -2.751 -17.511 1.132 1.00 96.88 79 HIS A CA 1
ATOM 602 C C . HIS A 1 79 ? -4.114 -17.891 0.536 1.00 96.88 79 HIS A C 1
ATOM 604 O O . HIS A 1 79 ? -5.107 -17.947 1.262 1.00 96.88 79 HIS A O 1
ATOM 610 N N . TYR A 1 80 ? -4.152 -18.108 -0.772 1.00 94.50 80 TYR A N 1
ATOM 611 C CA . TYR A 1 80 ? -5.322 -18.556 -1.522 1.00 94.50 80 TYR A CA 1
ATOM 612 C C . TYR A 1 80 ? -4.886 -19.666 -2.483 1.00 94.50 80 TYR A C 1
ATOM 614 O O . TYR A 1 80 ? -3.729 -19.656 -2.916 1.00 94.50 80 TYR A O 1
ATOM 622 N N . ASP A 1 81 ? -5.799 -20.597 -2.762 1.00 85.06 81 ASP A N 1
ATOM 623 C CA . ASP A 1 81 ? -5.629 -21.683 -3.738 1.00 85.06 81 ASP A CA 1
ATOM 624 C C . ASP A 1 81 ? -6.083 -21.251 -5.141 1.00 85.06 81 ASP A C 1
ATOM 626 O O . ASP A 1 81 ? -7.029 -20.427 -5.232 1.00 85.06 81 ASP A O 1
#

Sequence (81 aa):
MMCGLEIHVQLNTNSKLFCSCPTNYQSAPNNSNICHVCLNQPGAKPYPPNQAVLDKAIKVALMLGCDISDEIIYFMRKHYD

Foldseek 3Di:
DDDDDDDDDDDPDQADFFDRFGPVVVPDPPPPRDDCQVVVPPPDDGHHTDVSVVVVVVVVCVVVVHDDDPDDDDDDDDDDD